Protein AF-A0A8T1HMR2-F1 (afdb_monomer)

Structure (mmCIF, N/CA/C/O backbone):
data_AF-A0A8T1HMR2-F1
#
_entry.id   AF-A0A8T1HMR2-F1
#
loop_
_atom_site.group_PDB
_atom_site.id
_atom_site.type_symbol
_atom_site.label_atom_id
_atom_site.label_alt_id
_atom_site.label_comp_id
_atom_site.label_asym_id
_atom_site.label_entity_id
_atom_site.label_seq_id
_atom_site.pdbx_PDB_ins_code
_atom_site.Cartn_x
_atom_site.Cartn_y
_atom_site.Cartn_z
_atom_site.occupancy
_atom_site.B_iso_or_equiv
_atom_site.auth_seq_id
_atom_site.auth_comp_id
_atom_site.auth_asym_id
_atom_site.auth_atom_id
_atom_site.pdbx_PDB_model_num
ATOM 1 N N . MET A 1 1 ? -12.612 29.087 -9.775 1.00 32.38 1 MET A N 1
ATOM 2 C CA . MET A 1 1 ? -11.719 28.476 -8.773 1.00 32.38 1 MET A CA 1
ATOM 3 C C . MET A 1 1 ? -12.578 27.485 -8.016 1.00 32.38 1 MET A C 1
ATOM 5 O O . MET A 1 1 ? -13.422 27.917 -7.247 1.00 32.38 1 MET A O 1
ATOM 9 N N . TYR A 1 2 ? -12.511 26.207 -8.384 1.00 26.27 2 TYR A N 1
ATOM 10 C CA . TYR A 1 2 ? -13.280 25.164 -7.705 1.00 26.27 2 TYR A CA 1
ATOM 11 C C . TYR A 1 2 ? -12.538 24.796 -6.417 1.00 26.27 2 TYR A C 1
ATOM 13 O O . TYR A 1 2 ? -11.319 24.617 -6.488 1.00 26.27 2 TYR A O 1
ATOM 21 N N . PRO A 1 3 ? -13.207 24.734 -5.257 1.00 32.47 3 PRO A N 1
ATOM 22 C CA . PRO A 1 3 ? -12.599 24.148 -4.076 1.00 32.47 3 PRO A CA 1
ATOM 23 C C . PRO A 1 3 ? -12.389 22.658 -4.361 1.00 32.47 3 PRO A C 1
ATOM 25 O O . PRO A 1 3 ? -13.329 21.954 -4.719 1.00 32.47 3 PRO A O 1
ATOM 28 N N . VAL A 1 4 ? -11.143 22.198 -4.274 1.00 31.17 4 VAL A N 1
ATOM 29 C CA . VAL A 1 4 ? -10.854 20.769 -4.173 1.00 31.17 4 VAL A CA 1
ATOM 30 C C . VAL A 1 4 ? -11.048 20.456 -2.700 1.00 31.17 4 VAL A C 1
ATOM 32 O O . VAL A 1 4 ? -10.196 20.798 -1.881 1.00 31.17 4 VAL A O 1
ATOM 35 N N . GLU A 1 5 ? -12.217 19.924 -2.350 1.00 33.12 5 GLU A N 1
ATOM 36 C CA . GLU A 1 5 ? -12.349 19.209 -1.088 1.00 33.12 5 GLU A CA 1
ATOM 37 C C . GLU A 1 5 ? -11.393 18.020 -1.193 1.00 33.12 5 GLU A C 1
ATOM 39 O O . GLU A 1 5 ? -11.460 17.229 -2.134 1.00 33.12 5 GLU A O 1
ATOM 44 N N . GLU A 1 6 ? -10.387 18.000 -0.323 1.00 37.88 6 GLU A N 1
ATOM 45 C CA . GLU A 1 6 ? -9.392 16.939 -0.267 1.00 37.88 6 GLU A CA 1
ATOM 46 C C . GLU A 1 6 ? -10.075 15.694 0.313 1.00 37.88 6 GLU A C 1
ATOM 48 O O . GLU A 1 6 ? -9.956 15.386 1.497 1.00 37.88 6 GLU A O 1
ATOM 53 N N . GLU A 1 7 ? -10.851 15.005 -0.527 1.00 39.31 7 GLU A N 1
ATOM 54 C CA . GLU A 1 7 ? -11.311 13.647 -0.261 1.00 39.31 7 GLU A CA 1
ATOM 55 C C . GLU A 1 7 ? -10.058 12.813 0.032 1.00 39.31 7 GLU A C 1
ATOM 57 O O . GLU A 1 7 ? -9.147 12.691 -0.795 1.00 39.31 7 GLU A O 1
ATOM 62 N N . SER A 1 8 ? -9.943 12.316 1.263 1.00 47.62 8 SER A N 1
ATOM 63 C CA . SER A 1 8 ? -8.761 11.581 1.709 1.00 47.62 8 SER A CA 1
ATOM 64 C C . SER A 1 8 ? -8.681 10.264 0.943 1.00 47.62 8 SER A C 1
ATOM 66 O O . SER A 1 8 ? -9.376 9.300 1.233 1.00 47.62 8 SER A O 1
ATOM 68 N N . THR A 1 9 ? -7.835 10.241 -0.081 1.00 55.88 9 THR A N 1
ATOM 69 C CA . THR A 1 9 ? -7.843 9.191 -1.107 1.00 55.88 9 THR A CA 1
ATOM 70 C C . THR A 1 9 ? -7.553 7.769 -0.581 1.00 55.88 9 THR A C 1
ATOM 72 O O . THR A 1 9 ? -8.000 6.808 -1.199 1.00 55.88 9 THR A O 1
ATOM 75 N N . SER A 1 10 ? -6.789 7.574 0.507 1.00 54.28 10 SER A N 1
ATOM 76 C CA . SER A 1 10 ? -6.792 6.341 1.334 1.00 54.28 10 SER A CA 1
ATOM 77 C C . SER A 1 10 ? -5.905 6.480 2.577 1.00 54.28 10 SER A C 1
ATOM 79 O O . SER A 1 10 ? -5.071 7.383 2.659 1.00 54.28 10 SER A O 1
ATOM 81 N N . LEU A 1 11 ? -6.063 5.558 3.530 1.00 52.25 11 LEU A N 1
ATOM 82 C CA . LEU A 1 11 ? -5.416 5.615 4.840 1.00 52.25 11 LEU A CA 1
ATOM 83 C C . LEU A 1 11 ? -4.024 4.949 4.898 1.00 52.25 11 LEU A C 1
ATOM 85 O O . LEU A 1 11 ? -3.113 5.473 5.538 1.00 52.25 11 LEU A O 1
ATOM 89 N N . ALA A 1 12 ? -3.825 3.824 4.208 1.00 59.06 12 ALA A N 1
ATOM 90 C CA . ALA A 1 12 ? -2.519 3.176 4.080 1.00 59.06 12 ALA A CA 1
ATOM 91 C C . ALA A 1 12 ? -1.995 3.361 2.652 1.00 59.06 12 ALA A C 1
ATOM 93 O O . ALA A 1 12 ? -2.598 2.849 1.711 1.00 59.06 12 ALA A O 1
ATOM 94 N N . ARG A 1 13 ? -0.898 4.120 2.503 1.00 61.53 13 ARG A N 1
ATOM 95 C CA . ARG A 1 13 ? -0.226 4.409 1.219 1.00 61.53 13 ARG A CA 1
ATOM 96 C C . ARG A 1 13 ? 1.303 4.386 1.354 1.00 61.53 13 ARG A C 1
ATOM 98 O O . ARG A 1 13 ? 1.930 5.450 1.382 1.00 61.53 13 ARG A O 1
ATOM 105 N N . PRO A 1 14 ? 1.947 3.215 1.443 1.00 59.09 14 PRO A N 1
ATOM 106 C CA . PRO A 1 14 ? 3.376 3.144 1.191 1.00 59.09 14 PRO A CA 1
ATOM 107 C C . PRO A 1 14 ? 3.654 3.600 -0.248 1.00 59.09 14 PRO A C 1
ATOM 109 O O . PRO A 1 14 ? 3.059 3.091 -1.194 1.00 59.09 14 PRO A O 1
ATOM 112 N N . ARG A 1 15 ? 4.541 4.585 -0.417 1.00 59.34 15 ARG A N 1
ATOM 113 C CA . ARG A 1 15 ? 4.993 5.046 -1.737 1.00 59.34 15 ARG A CA 1
ATOM 114 C C . ARG A 1 15 ? 6.299 4.354 -2.094 1.00 59.34 15 ARG A C 1
ATOM 116 O O . ARG A 1 15 ? 7.312 4.588 -1.437 1.00 59.34 15 ARG A O 1
ATOM 123 N N . THR A 1 16 ? 6.297 3.568 -3.161 1.00 61.66 16 THR A N 1
ATOM 124 C CA . THR A 1 16 ? 7.524 3.048 -3.778 1.00 61.66 16 THR A CA 1
ATOM 125 C C . THR A 1 16 ? 7.860 3.867 -5.016 1.00 61.66 16 THR A C 1
ATOM 127 O O . THR A 1 16 ? 6.967 4.442 -5.622 1.00 61.66 16 THR A O 1
ATOM 130 N N . ILE A 1 17 ? 9.126 3.919 -5.420 1.00 71.31 17 ILE A N 1
ATOM 131 C CA . ILE A 1 17 ? 9.538 4.604 -6.651 1.00 71.31 17 ILE A CA 1
ATOM 132 C C . ILE A 1 17 ? 9.933 3.534 -7.663 1.00 71.31 17 ILE A C 1
ATOM 134 O O . ILE A 1 17 ? 10.717 2.647 -7.320 1.00 71.31 17 ILE A O 1
ATOM 138 N N . ILE A 1 18 ? 9.415 3.618 -8.891 1.00 74.81 18 ILE A N 1
ATOM 139 C CA . ILE A 1 18 ? 9.816 2.703 -9.963 1.00 74.81 18 ILE A CA 1
ATOM 140 C C . ILE A 1 18 ? 11.331 2.713 -10.147 1.00 74.81 18 ILE A C 1
ATOM 142 O O . ILE A 1 18 ? 12.025 3.694 -9.880 1.00 74.81 18 ILE A O 1
ATOM 146 N N . ASP A 1 19 ? 11.842 1.584 -10.611 1.00 76.19 19 ASP A N 1
ATOM 147 C CA . ASP A 1 19 ? 13.252 1.370 -10.895 1.00 76.19 19 ASP A CA 1
ATOM 148 C C . ASP A 1 19 ? 14.231 1.391 -9.716 1.00 76.19 19 ASP A C 1
ATOM 150 O O . ASP A 1 19 ? 15.399 1.045 -9.917 1.00 76.19 19 ASP A O 1
ATOM 154 N N . LEU A 1 20 ? 13.760 1.655 -8.495 1.00 80.19 20 LEU A N 1
ATOM 155 C CA . LEU A 1 20 ? 14.555 1.580 -7.273 1.00 80.19 20 LEU A CA 1
ATOM 156 C C . LEU A 1 20 ? 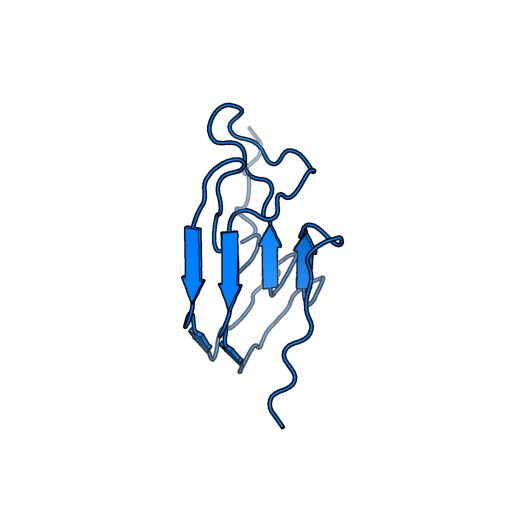14.249 0.314 -6.473 1.00 80.19 20 LEU A C 1
ATOM 158 O O . LEU A 1 20 ? 13.098 -0.093 -6.339 1.00 80.19 20 LEU A O 1
ATOM 162 N N . TYR A 1 21 ? 15.304 -0.286 -5.920 1.00 84.44 21 TYR A N 1
ATOM 163 C CA . TYR A 1 21 ? 15.176 -1.417 -5.008 1.00 84.44 21 TYR A CA 1
ATOM 164 C C . TYR A 1 21 ? 14.897 -0.943 -3.584 1.00 84.44 21 TYR A C 1
ATOM 166 O O . TYR A 1 21 ? 15.471 0.049 -3.131 1.00 84.44 21 TYR A O 1
ATOM 174 N N . GLY A 1 22 ? 14.046 -1.671 -2.868 1.00 83.12 22 GLY A N 1
ATOM 175 C CA . GLY A 1 22 ? 13.702 -1.350 -1.488 1.00 83.12 22 GLY A CA 1
ATOM 176 C C . GLY A 1 22 ? 12.906 -2.454 -0.805 1.00 83.12 22 GLY A C 1
ATOM 177 O O . GLY A 1 22 ? 12.536 -3.446 -1.426 1.00 83.12 22 GLY A O 1
ATOM 178 N N . SER A 1 23 ? 12.638 -2.264 0.483 1.00 86.06 23 SER A N 1
ATOM 179 C CA . SER A 1 23 ? 11.789 -3.153 1.273 1.00 86.06 23 SER A CA 1
ATOM 180 C C . SER A 1 23 ? 10.922 -2.328 2.220 1.00 86.06 23 SER A C 1
ATOM 182 O O . SER A 1 23 ? 11.386 -1.340 2.796 1.00 86.06 23 SER A O 1
ATOM 184 N N . ILE A 1 24 ? 9.660 -2.724 2.350 1.00 84.06 24 ILE A N 1
ATOM 185 C CA . ILE A 1 24 ? 8.706 -2.211 3.328 1.00 84.06 24 ILE A CA 1
ATOM 186 C C . ILE A 1 24 ? 8.204 -3.423 4.110 1.00 84.06 24 ILE A C 1
ATOM 188 O O . ILE A 1 24 ? 7.489 -4.257 3.565 1.00 84.06 24 ILE A O 1
ATOM 192 N N . THR A 1 25 ? 8.582 -3.523 5.381 1.00 90.81 25 THR A N 1
ATOM 193 C CA . THR A 1 25 ? 8.199 -4.640 6.256 1.00 90.81 25 THR A CA 1
ATOM 194 C C . THR A 1 25 ? 7.715 -4.132 7.612 1.00 90.81 25 THR A C 1
ATOM 196 O O . THR A 1 25 ? 8.182 -3.097 8.097 1.00 90.81 25 THR A O 1
ATOM 199 N N . GLY A 1 26 ? 6.747 -4.831 8.209 1.00 88.44 26 GLY A N 1
ATOM 200 C CA . GLY A 1 26 ? 6.307 -4.614 9.591 1.00 88.44 26 GLY A CA 1
ATOM 201 C C . GLY A 1 26 ? 5.405 -3.397 9.815 1.00 88.44 26 GLY A C 1
ATOM 202 O O . GLY A 1 26 ? 5.196 -2.989 10.961 1.00 88.44 26 GLY A O 1
ATOM 203 N N . ALA A 1 27 ? 4.871 -2.781 8.756 1.00 87.38 27 ALA A N 1
ATOM 204 C CA . ALA A 1 27 ? 3.953 -1.655 8.912 1.00 87.38 27 ALA A CA 1
ATOM 205 C C . ALA A 1 27 ? 2.602 -2.129 9.471 1.00 87.38 27 ALA A C 1
ATOM 207 O O . ALA A 1 27 ? 2.040 -3.127 9.020 1.00 87.38 27 ALA A O 1
ATOM 208 N N . THR A 1 28 ? 2.066 -1.390 10.444 1.00 90.06 28 THR A N 1
ATOM 209 C CA . THR A 1 28 ? 0.804 -1.723 11.114 1.00 90.06 28 THR A CA 1
ATOM 210 C C . THR A 1 28 ? -0.163 -0.545 11.069 1.00 90.06 28 THR A C 1
ATOM 212 O O . THR A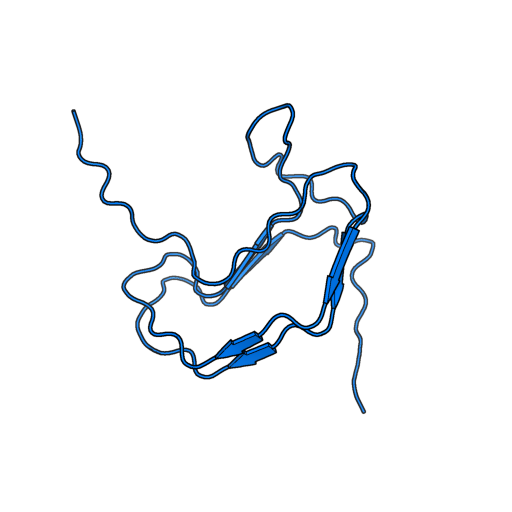 1 28 ? 0.166 0.549 11.524 1.00 90.06 28 THR A O 1
ATOM 215 N N . TYR A 1 29 ? -1.373 -0.792 10.570 1.00 87.88 29 TYR A N 1
ATOM 216 C CA . TYR A 1 29 ? -2.491 0.148 10.539 1.00 87.88 29 TYR A CA 1
ATOM 217 C C . TYR A 1 29 ? -3.658 -0.472 11.316 1.00 87.88 29 TYR A C 1
ATOM 219 O O . TYR A 1 29 ? -4.329 -1.382 10.831 1.00 87.88 29 TYR A O 1
ATOM 227 N N . THR A 1 30 ? -3.879 -0.019 12.549 1.00 93.56 30 THR A N 1
ATOM 228 C CA . THR A 1 30 ? -4.885 -0.577 13.471 1.00 93.56 30 THR A CA 1
ATOM 229 C C . THR A 1 30 ? -5.930 0.472 13.830 1.00 93.56 30 THR A C 1
ATOM 231 O O . THR A 1 30 ? -5.604 1.653 13.924 1.00 93.56 30 THR A O 1
ATOM 234 N N . ASP A 1 31 ? -7.182 0.041 13.987 1.00 93.50 31 ASP A N 1
ATOM 235 C CA . ASP A 1 31 ? -8.291 0.828 14.550 1.00 93.50 31 ASP A CA 1
ATOM 236 C C . ASP A 1 31 ? -8.556 2.171 13.849 1.00 93.50 31 ASP A C 1
ATOM 238 O O . ASP A 1 31 ? -8.929 3.177 14.457 1.00 93.50 31 ASP A O 1
ATOM 242 N N . ASN A 1 32 ? -8.368 2.193 12.531 1.00 87.94 32 ASN A N 1
ATOM 243 C CA . ASN A 1 32 ? -8.589 3.390 11.737 1.00 87.94 32 ASN A CA 1
ATOM 244 C C . ASN A 1 32 ? -10.072 3.566 11.390 1.00 87.94 32 ASN A C 1
ATOM 246 O O . ASN A 1 32 ? -10.738 2.631 10.942 1.00 87.94 32 ASN A O 1
ATOM 250 N N . THR A 1 33 ? -10.573 4.791 11.559 1.00 92.56 33 THR A N 1
ATOM 251 C CA . THR A 1 33 ? -11.929 5.180 11.150 1.00 92.56 33 THR A CA 1
ATOM 252 C C . THR A 1 33 ? -11.875 5.912 9.813 1.00 92.56 33 THR A C 1
ATOM 254 O O . THR A 1 33 ? -11.200 6.930 9.682 1.00 92.56 33 THR A O 1
ATOM 257 N N . LEU A 1 34 ? -12.592 5.389 8.826 1.00 91.62 34 LEU A N 1
ATOM 258 C CA . LEU A 1 34 ? -12.685 5.915 7.472 1.00 91.62 34 LEU A CA 1
ATOM 259 C C . LEU A 1 34 ? -13.901 6.831 7.343 1.00 91.62 34 LEU A C 1
ATOM 261 O O . LEU A 1 34 ? -14.975 6.535 7.870 1.00 91.62 34 LEU A O 1
ATOM 265 N N . SER A 1 35 ? -13.741 7.928 6.613 1.00 93.12 35 SER A N 1
ATOM 266 C CA . SER A 1 35 ? -14.819 8.876 6.349 1.00 93.12 35 SER A CA 1
ATOM 267 C C . SER A 1 35 ? -14.835 9.215 4.867 1.00 93.12 35 SER A C 1
ATOM 269 O O . SER A 1 35 ? -14.041 10.042 4.433 1.00 93.12 35 SER A O 1
ATOM 271 N N . ASN A 1 36 ? -15.745 8.578 4.126 1.00 91.69 36 ASN A N 1
ATOM 272 C CA . ASN A 1 36 ? -15.994 8.804 2.697 1.00 91.69 36 ASN A CA 1
ATOM 273 C C . ASN A 1 36 ? -14.738 8.687 1.821 1.00 91.69 36 ASN A C 1
ATOM 275 O O . ASN A 1 36 ? -14.517 9.486 0.921 1.00 91.69 36 ASN A O 1
ATOM 279 N N . VAL A 1 37 ? -13.896 7.689 2.090 1.00 87.12 37 VAL A N 1
ATOM 280 C CA . VAL A 1 37 ? -12.690 7.464 1.281 1.00 87.12 37 VAL A CA 1
ATOM 281 C C . VAL A 1 37 ? -13.015 6.619 0.048 1.00 87.12 37 VAL A C 1
ATOM 283 O O . VAL A 1 37 ? -13.832 5.704 0.116 1.00 87.12 37 VAL A O 1
ATOM 286 N N . GLU A 1 38 ? -12.332 6.858 -1.069 1.00 91.69 38 GLU A N 1
ATOM 287 C CA . GLU A 1 38 ? -12.493 6.028 -2.274 1.00 91.69 38 GLU A CA 1
ATOM 288 C C . GLU A 1 38 ? -12.061 4.575 -2.002 1.00 91.69 38 GLU A C 1
ATOM 290 O O . GLU A 1 38 ? -12.790 3.625 -2.269 1.00 91.69 38 GLU A O 1
ATOM 295 N N . ASN A 1 39 ? -10.887 4.398 -1.391 1.00 91.25 39 ASN A N 1
ATOM 296 C CA . ASN A 1 39 ? -10.321 3.091 -1.080 1.00 91.25 39 ASN A CA 1
ATOM 297 C C . ASN A 1 39 ? -9.861 3.041 0.376 1.00 91.25 39 ASN A C 1
ATOM 299 O O . ASN A 1 39 ? -9.104 3.907 0.823 1.00 91.25 39 ASN A O 1
ATOM 303 N N . ALA A 1 40 ? -10.243 2.002 1.119 1.00 89.94 40 ALA A N 1
ATOM 304 C CA . ALA A 1 40 ? -9.748 1.821 2.482 1.00 89.94 40 ALA A CA 1
ATOM 305 C C . ALA A 1 40 ? -8.236 1.506 2.509 1.00 89.94 40 ALA A C 1
ATOM 307 O O . ALA A 1 40 ? -7.498 2.052 3.334 1.00 89.94 40 ALA A O 1
ATOM 308 N N . ILE A 1 41 ? -7.761 0.669 1.579 1.00 91.62 41 ILE A N 1
ATOM 309 C CA . ILE A 1 41 ? -6.367 0.208 1.479 1.00 91.62 41 ILE A CA 1
ATOM 310 C C . ILE A 1 41 ? -5.857 0.452 0.054 1.00 91.62 41 ILE A C 1
ATOM 312 O O . ILE A 1 41 ? -6.529 0.065 -0.897 1.00 91.62 41 ILE A O 1
ATOM 316 N N . VAL A 1 42 ? -4.676 1.063 -0.115 1.00 88.88 42 VAL A N 1
ATOM 317 C CA . VAL A 1 42 ? -4.073 1.250 -1.450 1.00 88.88 42 VAL A CA 1
ATOM 318 C C . VAL A 1 42 ? -2.593 0.887 -1.459 1.00 88.88 42 VAL A C 1
ATOM 320 O O . VAL A 1 42 ? -1.806 1.435 -0.686 1.00 88.88 42 VAL A O 1
ATOM 323 N N . PHE A 1 43 ? -2.195 0.031 -2.400 1.00 85.62 43 PHE A N 1
ATOM 324 C CA . PHE A 1 43 ? -0.787 -0.236 -2.700 1.00 85.62 43 PHE A CA 1
ATOM 325 C C . PHE A 1 43 ? -0.512 -0.015 -4.183 1.00 85.62 43 PHE A C 1
ATOM 327 O O . PHE A 1 43 ? -0.921 -0.823 -5.009 1.00 85.62 43 PHE A O 1
ATOM 334 N N . TYR A 1 44 ? 0.214 1.056 -4.509 1.00 86.69 44 TYR A N 1
ATOM 335 C CA . TYR A 1 44 ? 0.636 1.382 -5.873 1.00 86.69 44 TYR A CA 1
ATOM 336 C C . TYR A 1 44 ? 2.158 1.371 -5.975 1.00 86.69 44 TYR A C 1
ATOM 338 O O . TYR A 1 44 ? 2.835 2.154 -5.301 1.00 86.69 44 TYR A O 1
ATOM 346 N N . LEU A 1 45 ? 2.687 0.462 -6.804 1.00 84.19 45 LEU A N 1
ATOM 347 C CA . LEU A 1 45 ? 4.129 0.231 -6.959 1.00 84.19 45 LEU A CA 1
ATOM 348 C C . LEU A 1 45 ? 4.733 0.834 -8.242 1.00 84.19 45 LEU A C 1
ATOM 350 O O . LEU A 1 45 ? 5.786 0.412 -8.730 1.00 84.19 45 LEU A O 1
ATOM 354 N N . ASP A 1 46 ? 4.055 1.824 -8.805 1.00 86.44 46 ASP A N 1
ATOM 355 C CA . ASP A 1 46 ? 4.281 2.368 -10.144 1.00 86.44 46 ASP A CA 1
ATOM 356 C C . ASP A 1 46 ? 4.547 3.887 -10.148 1.00 86.44 46 ASP A C 1
ATOM 358 O O . ASP A 1 46 ? 4.521 4.528 -11.197 1.00 86.44 46 ASP A O 1
ATOM 362 N N . TYR A 1 47 ? 4.831 4.496 -8.991 1.00 83.88 47 TYR A N 1
ATOM 363 C CA . TYR A 1 47 ? 5.119 5.931 -8.931 1.00 83.88 47 TYR A CA 1
ATOM 364 C C . TYR A 1 47 ? 6.493 6.274 -9.525 1.00 83.88 47 TYR A C 1
ATOM 366 O O . TYR A 1 47 ? 7.534 5.787 -9.077 1.00 83.88 47 TYR A O 1
ATOM 374 N N . SER A 1 48 ? 6.511 7.196 -10.484 1.00 82.19 48 SER A N 1
ATOM 375 C CA . SER A 1 48 ? 7.719 7.736 -11.103 1.00 82.19 48 SER A CA 1
ATOM 376 C C . SER A 1 48 ? 8.104 9.076 -10.497 1.00 82.19 48 SER A C 1
ATOM 378 O O . SER A 1 48 ? 7.391 10.069 -10.624 1.00 82.19 48 SER A O 1
ATOM 380 N N . LYS A 1 49 ? 9.283 9.150 -9.864 1.00 81.50 49 LYS A N 1
ATOM 381 C CA . LYS A 1 49 ? 9.796 10.425 -9.333 1.00 81.50 49 LYS A CA 1
ATOM 382 C C . LYS A 1 49 ? 10.196 11.392 -10.449 1.00 81.50 49 LYS A C 1
ATOM 384 O O . LYS A 1 49 ? 10.077 12.598 -10.258 1.00 81.50 49 LYS A O 1
ATOM 389 N N . SER A 1 50 ? 10.683 10.882 -11.580 1.00 83.44 50 SER A N 1
ATOM 390 C CA . SER A 1 50 ? 11.076 11.711 -12.724 1.00 83.44 50 SER A CA 1
ATOM 391 C C . SER A 1 50 ? 9.874 12.308 -13.448 1.00 83.44 50 SER A C 1
ATOM 393 O O . SER A 1 50 ? 9.966 13.434 -13.922 1.00 83.44 50 SER A O 1
ATOM 395 N N . GLU A 1 51 ? 8.757 11.580 -13.515 1.00 83.75 51 GLU A N 1
ATOM 396 C CA . GLU A 1 51 ? 7.536 12.048 -14.185 1.00 83.75 51 GLU A CA 1
ATOM 397 C C . GLU A 1 51 ? 6.545 12.707 -13.213 1.00 83.75 51 GLU A C 1
ATOM 399 O O . GLU A 1 51 ? 5.659 13.444 -13.636 1.00 83.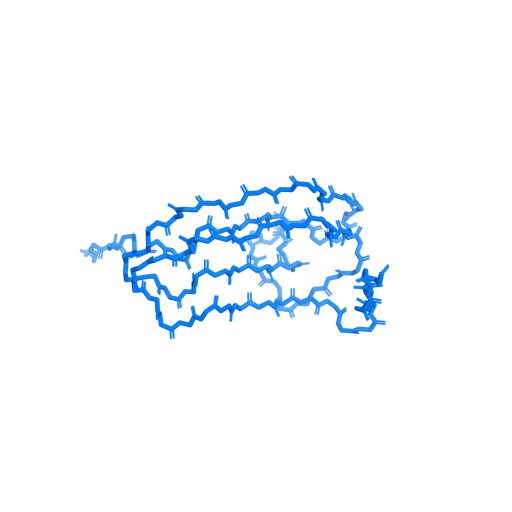75 51 GLU A O 1
ATOM 404 N N . GLY A 1 52 ? 6.699 12.474 -11.906 1.00 83.31 52 GLY A N 1
ATOM 405 C CA . GLY A 1 52 ? 5.814 13.003 -10.865 1.00 83.31 52 GLY A CA 1
ATOM 406 C C . GLY A 1 52 ? 4.420 12.368 -10.851 1.00 83.31 52 GLY A C 1
ATOM 407 O O . GLY A 1 52 ? 3.518 12.912 -10.217 1.00 83.31 52 GLY A O 1
ATOM 408 N N . VAL A 1 53 ? 4.234 11.243 -11.547 1.00 83.81 53 VAL A N 1
ATOM 409 C CA . VAL A 1 53 ? 2.943 10.568 -11.750 1.00 83.81 53 VAL A CA 1
ATOM 410 C C . VAL A 1 53 ? 3.065 9.052 -11.565 1.00 83.81 53 VAL A C 1
ATOM 412 O O . VAL A 1 53 ? 4.168 8.503 -11.540 1.00 83.81 53 VAL A O 1
ATOM 415 N N . TYR A 1 54 ? 1.922 8.384 -11.417 1.00 85.06 54 TYR A N 1
ATOM 416 C CA . TYR A 1 54 ? 1.802 6.925 -11.482 1.00 85.06 54 TYR A CA 1
ATOM 417 C C . TYR A 1 54 ? 1.781 6.486 -12.947 1.00 85.06 54 TYR A C 1
ATOM 419 O O . TYR A 1 54 ? 1.058 7.074 -13.754 1.00 85.06 54 TYR A O 1
ATOM 427 N N . THR A 1 55 ? 2.603 5.503 -13.305 1.00 88.06 55 THR A N 1
ATOM 428 C CA . THR A 1 55 ? 2.807 5.112 -14.709 1.00 88.06 55 THR A CA 1
ATOM 429 C C . THR A 1 55 ? 1.816 4.056 -15.199 1.00 88.06 55 THR A C 1
ATOM 431 O O . THR A 1 55 ? 1.742 3.799 -16.399 1.00 88.06 55 THR A O 1
ATOM 434 N N . GLY A 1 56 ? 1.081 3.407 -14.293 1.00 85.25 56 GLY A N 1
ATOM 435 C CA . GLY A 1 56 ? 0.272 2.217 -14.556 1.00 85.25 56 GLY A CA 1
ATOM 436 C C . GLY A 1 56 ? 1.092 0.927 -14.692 1.00 85.25 56 GLY A C 1
ATOM 437 O O . GLY A 1 56 ? 0.517 -0.151 -14.824 1.00 85.25 56 GLY A O 1
ATOM 438 N N . GLY A 1 57 ? 2.428 1.013 -14.662 1.00 85.81 57 GLY A N 1
ATOM 439 C CA . GLY A 1 57 ? 3.351 -0.110 -14.814 1.00 85.81 57 GLY A CA 1
ATOM 440 C C . GLY A 1 57 ? 4.125 -0.382 -13.529 1.00 85.81 57 GLY A C 1
ATOM 441 O O . GLY A 1 57 ? 5.248 0.099 -13.364 1.00 85.81 57 GLY A O 1
ATOM 442 N N . ALA A 1 58 ? 3.540 -1.160 -12.618 1.00 84.31 58 ALA A N 1
ATOM 443 C CA . ALA A 1 58 ? 4.206 -1.538 -11.373 1.00 84.31 58 ALA A CA 1
ATOM 444 C C . ALA A 1 58 ? 5.445 -2.411 -11.637 1.00 84.31 58 ALA A C 1
ATOM 446 O O . ALA A 1 58 ? 5.428 -3.305 -12.483 1.00 84.31 58 ALA A O 1
ATOM 447 N N . THR A 1 59 ? 6.520 -2.178 -10.877 1.00 82.19 59 THR A N 1
ATOM 448 C CA . THR A 1 59 ? 7.758 -2.978 -10.959 1.00 82.19 59 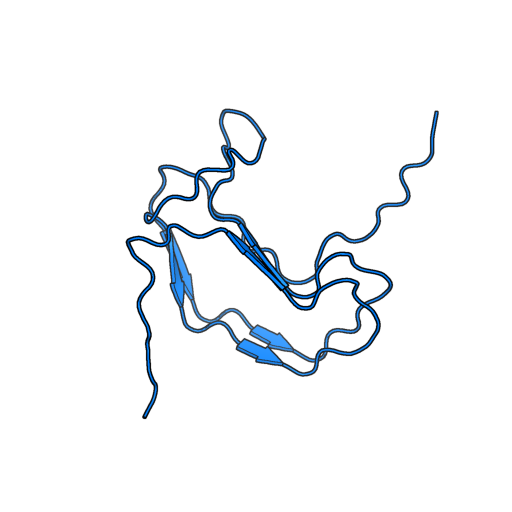THR A CA 1
ATOM 449 C C . THR A 1 59 ? 7.905 -3.912 -9.756 1.00 82.19 59 THR A C 1
ATOM 451 O O . THR A 1 59 ? 7.286 -3.711 -8.717 1.00 82.19 59 THR A O 1
ATOM 454 N N . SER A 1 60 ? 8.757 -4.931 -9.875 1.00 77.44 60 SER A N 1
ATOM 455 C CA . SER A 1 60 ? 9.030 -5.937 -8.836 1.00 77.44 60 SER A CA 1
ATOM 456 C C . SER A 1 60 ? 10.266 -5.627 -7.979 1.00 77.44 60 SER A C 1
ATOM 458 O O . SER A 1 60 ? 10.912 -6.538 -7.468 1.00 77.44 60 SER A O 1
ATOM 460 N N . LYS A 1 61 ? 10.678 -4.357 -7.900 1.00 84.50 61 LYS A N 1
ATOM 461 C CA . LYS A 1 61 ? 11.946 -3.972 -7.255 1.00 84.50 61 LYS A CA 1
ATOM 462 C C . LYS A 1 61 ? 11.804 -3.655 -5.768 1.00 84.50 61 LYS A C 1
ATOM 464 O O . LYS A 1 61 ? 12.808 -3.654 -5.058 1.00 84.50 61 LYS A O 1
ATOM 469 N N . VAL A 1 62 ? 10.583 -3.415 -5.296 1.00 83.06 62 VAL A N 1
ATOM 470 C CA . VAL A 1 62 ? 10.300 -3.232 -3.872 1.00 83.06 62 VAL A CA 1
ATOM 471 C C . VAL A 1 62 ? 9.538 -4.430 -3.337 1.00 83.06 62 VAL A C 1
ATOM 473 O O . VAL A 1 62 ? 8.495 -4.798 -3.871 1.00 83.06 62 VAL A O 1
ATOM 476 N N . GLU A 1 63 ? 10.068 -5.015 -2.271 1.00 84.81 63 GLU A N 1
ATOM 477 C CA . GLU A 1 63 ? 9.411 -6.077 -1.521 1.00 84.81 63 GLU A CA 1
ATOM 478 C C . GLU A 1 63 ? 8.529 -5.465 -0.424 1.00 84.81 63 GLU A C 1
ATOM 480 O O . GLU A 1 63 ? 8.973 -4.586 0.317 1.00 84.81 63 GLU A O 1
ATOM 485 N N . ILE A 1 64 ? 7.274 -5.908 -0.331 1.00 84.31 64 ILE A N 1
ATOM 486 C CA . ILE A 1 64 ? 6.338 -5.497 0.720 1.00 84.31 64 ILE A CA 1
ATOM 487 C C . ILE A 1 64 ? 5.898 -6.756 1.465 1.00 84.31 64 ILE A C 1
ATOM 489 O O . ILE A 1 64 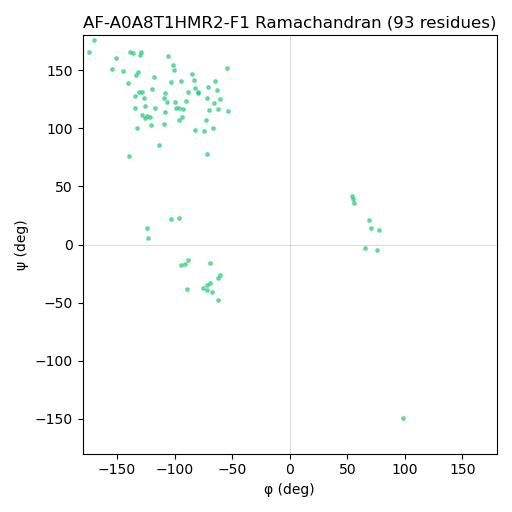? 5.170 -7.573 0.903 1.00 84.31 64 ILE A O 1
ATOM 493 N N . THR A 1 65 ? 6.334 -6.914 2.713 1.00 87.06 65 THR A N 1
ATOM 494 C CA . THR A 1 65 ? 6.008 -8.076 3.559 1.00 87.06 65 THR A CA 1
ATOM 495 C C . THR A 1 65 ? 5.481 -7.637 4.923 1.00 87.06 65 THR A C 1
ATOM 497 O O . THR A 1 65 ? 5.604 -6.477 5.309 1.00 87.06 65 THR A O 1
ATOM 500 N N . ASP A 1 66 ? 4.871 -8.561 5.669 1.00 89.06 66 ASP A N 1
ATOM 501 C CA . ASP A 1 66 ? 4.536 -8.377 7.091 1.00 89.06 66 ASP A CA 1
ATOM 502 C C . ASP A 1 66 ? 3.696 -7.123 7.396 1.00 89.06 66 ASP A C 1
ATOM 504 O O . ASP A 1 66 ? 3.914 -6.422 8.387 1.00 89.06 66 ASP A O 1
ATOM 508 N N . ILE A 1 67 ? 2.733 -6.812 6.524 1.00 88.31 67 ILE A N 1
ATOM 509 C CA . ILE A 1 67 ? 1.826 -5.676 6.704 1.00 88.31 67 ILE A CA 1
ATOM 510 C C . ILE A 1 67 ? 0.587 -6.127 7.470 1.00 88.31 67 ILE A C 1
ATOM 512 O O . ILE A 1 67 ? -0.133 -7.023 7.034 1.00 88.31 67 ILE A O 1
ATOM 516 N N . THR A 1 68 ? 0.302 -5.466 8.592 1.00 90.06 68 THR A N 1
ATOM 517 C CA . THR A 1 68 ? -0.903 -5.723 9.388 1.00 90.06 68 THR A CA 1
ATOM 518 C C . THR A 1 68 ? -1.899 -4.585 9.221 1.00 90.06 68 THR A C 1
ATOM 520 O O . TH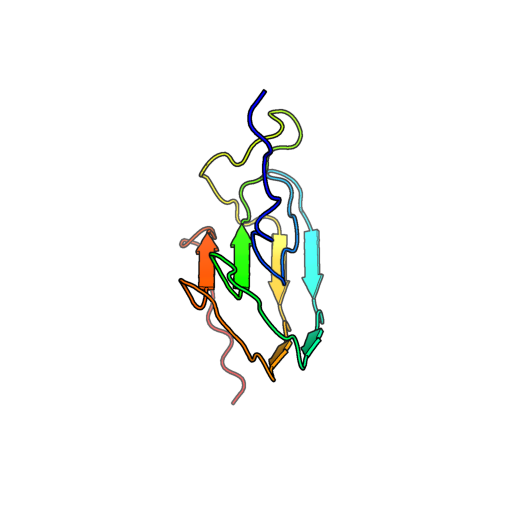R A 1 68 ? -1.599 -3.434 9.535 1.00 90.06 68 THR A O 1
ATOM 523 N N . ILE A 1 69 ? -3.112 -4.907 8.772 1.00 91.81 69 ILE A N 1
ATOM 524 C CA . ILE A 1 69 ? -4.239 -3.970 8.721 1.00 91.81 69 ILE A CA 1
ATOM 525 C C . ILE A 1 69 ? -5.406 -4.604 9.473 1.00 91.81 69 ILE A C 1
ATOM 527 O O . ILE A 1 69 ? -5.854 -5.692 9.118 1.00 91.81 69 ILE A O 1
ATOM 531 N N . SER A 1 70 ? -5.883 -3.958 10.536 1.00 93.00 70 SER A N 1
ATOM 532 C CA . SER A 1 70 ? -6.970 -4.495 11.366 1.00 93.00 70 SER A CA 1
ATOM 533 C C . SER A 1 70 ? -7.806 -3.388 12.010 1.00 93.00 70 SER A C 1
ATOM 535 O O . SER A 1 70 ? -7.382 -2.237 12.075 1.00 93.00 70 SER A O 1
ATOM 537 N N . GLY A 1 71 ? -9.027 -3.718 12.441 1.00 93.69 71 GLY A N 1
ATOM 538 C CA . GLY A 1 71 ? -9.908 -2.767 13.132 1.00 93.69 71 GLY A CA 1
ATOM 539 C C . GLY A 1 71 ? -10.450 -1.624 12.261 1.00 93.69 71 GLY A C 1
ATOM 540 O O . GLY A 1 71 ? -10.838 -0.589 12.795 1.00 93.69 71 GLY A O 1
ATOM 541 N N . LEU A 1 72 ? -10.480 -1.774 10.929 1.00 93.00 72 LEU A N 1
ATOM 542 C CA . LEU A 1 72 ? -11.062 -0.752 10.051 1.00 93.00 72 LEU A CA 1
ATOM 543 C C . LEU A 1 72 ? -12.563 -0.580 10.326 1.00 93.00 72 LEU A C 1
ATOM 545 O O . LEU A 1 72 ? -13.310 -1.556 10.395 1.00 93.00 72 LEU A O 1
ATOM 549 N N . SER A 1 73 ? -13.001 0.671 10.443 1.00 94.25 73 SER A N 1
ATOM 550 C CA . SER A 1 73 ? -14.406 1.054 10.627 1.00 94.25 73 SER A CA 1
ATOM 551 C C . SER A 1 73 ? -14.757 2.285 9.784 1.00 94.25 73 SER A C 1
ATOM 553 O O . SER A 1 73 ? -13.859 2.959 9.288 1.00 94.25 73 SER A O 1
ATOM 555 N N . GLY A 1 74 ? -16.046 2.595 9.603 1.00 94.06 74 GLY A N 1
ATOM 556 C CA . GLY A 1 74 ? -16.501 3.765 8.833 1.00 94.06 74 GLY A CA 1
ATOM 557 C C . GLY A 1 74 ? -16.910 3.451 7.387 1.00 94.06 74 GLY A C 1
ATOM 558 O O . GLY A 1 74 ? -17.426 2.363 7.128 1.00 94.06 74 GLY A O 1
ATOM 559 N N . THR A 1 75 ? -16.737 4.409 6.467 1.00 92.00 75 THR A N 1
ATOM 560 C CA . THR A 1 75 ? -17.203 4.312 5.066 1.00 92.00 75 THR A CA 1
ATOM 561 C C . THR A 1 75 ? -16.066 4.410 4.047 1.00 92.00 75 THR A C 1
ATOM 563 O O . THR A 1 75 ? -15.212 5.294 4.133 1.00 92.00 75 THR A O 1
ATOM 566 N N . ALA A 1 76 ? -16.090 3.502 3.068 1.00 94.44 76 ALA A N 1
ATOM 567 C CA . ALA A 1 76 ? -15.253 3.531 1.875 1.00 94.44 76 ALA A CA 1
ATOM 568 C C . ALA A 1 76 ? -16.033 2.994 0.665 1.00 94.44 76 ALA A C 1
ATOM 570 O O . ALA A 1 76 ? -16.869 2.103 0.846 1.00 94.44 76 ALA A O 1
ATOM 571 N N . ASP A 1 77 ? -15.738 3.486 -0.540 1.00 94.44 77 ASP A N 1
ATOM 572 C CA . ASP A 1 77 ? -16.357 2.970 -1.771 1.00 94.44 77 ASP A CA 1
ATOM 573 C C . ASP A 1 77 ? -15.825 1.570 -2.117 1.00 94.44 77 ASP A C 1
ATOM 575 O O . ASP A 1 77 ? -16.587 0.678 -2.499 1.00 94.44 77 ASP A O 1
ATOM 579 N N . ALA A 1 78 ? -14.525 1.346 -1.909 1.00 92.94 78 ALA A N 1
ATOM 580 C CA . ALA A 1 78 ? -13.865 0.057 -2.066 1.00 92.94 78 ALA A CA 1
ATOM 581 C C . ALA A 1 78 ? -12.977 -0.295 -0.861 1.00 92.94 78 ALA A C 1
ATOM 583 O O . ALA A 1 78 ? -12.390 0.556 -0.189 1.00 92.94 78 ALA A O 1
ATOM 584 N N . ILE A 1 79 ? -12.861 -1.597 -0.578 1.00 89.75 79 ILE A N 1
ATOM 585 C CA . ILE A 1 79 ? -12.041 -2.094 0.539 1.00 89.75 79 ILE A CA 1
ATOM 586 C C . ILE A 1 79 ? -10.547 -2.012 0.193 1.00 89.75 79 ILE A C 1
ATOM 588 O O . ILE A 1 79 ? -9.730 -1.704 1.059 1.00 89.75 79 ILE A O 1
ATOM 592 N N . TYR A 1 80 ? -10.165 -2.274 -1.055 1.00 91.06 80 TYR A N 1
ATOM 593 C CA . TYR A 1 80 ? -8.772 -2.185 -1.478 1.00 91.06 80 TYR A CA 1
ATOM 594 C C . TYR A 1 80 ? -8.633 -1.911 -2.977 1.00 91.06 80 TYR A C 1
ATOM 596 O O . TYR A 1 80 ? -9.449 -2.382 -3.768 1.00 91.06 80 TYR A O 1
ATOM 604 N N . ASP A 1 81 ? -7.534 -1.249 -3.342 1.00 90.75 81 ASP A N 1
ATOM 605 C CA . ASP A 1 81 ? -7.004 -1.174 -4.706 1.00 90.75 81 ASP A CA 1
ATOM 606 C C . ASP A 1 81 ? -5.485 -1.423 -4.677 1.00 90.75 81 ASP A C 1
ATOM 608 O O . ASP A 1 81 ? -4.725 -0.722 -4.001 1.00 90.75 81 ASP A O 1
ATOM 612 N N . ILE A 1 82 ? -5.039 -2.494 -5.331 1.00 87.94 82 ILE A N 1
ATOM 613 C CA . ILE A 1 82 ? -3.658 -2.982 -5.257 1.00 87.94 82 ILE A CA 1
ATOM 614 C C . ILE A 1 82 ? -3.128 -3.163 -6.677 1.00 87.94 82 ILE A C 1
ATOM 616 O O . ILE A 1 82 ? -3.529 -4.085 -7.388 1.00 87.94 82 ILE A O 1
ATOM 620 N N . LEU A 1 83 ? -2.168 -2.317 -7.052 1.00 88.31 83 LEU A N 1
ATOM 621 C CA . LEU A 1 83 ? -1.437 -2.382 -8.312 1.00 88.31 83 LEU A CA 1
ATOM 622 C C . LEU A 1 83 ? 0.010 -2.819 -8.060 1.00 88.31 83 LEU A C 1
ATOM 624 O O . LEU A 1 83 ? 0.861 -2.043 -7.616 1.00 88.31 83 LEU A O 1
ATOM 628 N N . VAL A 1 84 ? 0.282 -4.082 -8.381 1.00 86.06 84 VAL A N 1
ATOM 629 C CA . VAL A 1 84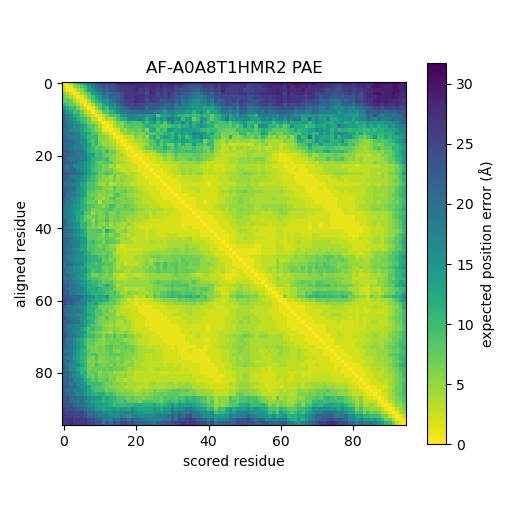 ? 1.584 -4.750 -8.240 1.00 86.06 84 VAL A CA 1
ATOM 630 C C . VAL A 1 84 ? 1.964 -5.455 -9.543 1.00 86.06 84 VAL A C 1
ATOM 632 O O . VAL A 1 84 ? 1.109 -5.712 -10.390 1.00 86.06 84 VAL A O 1
ATOM 635 N N . ASN A 1 85 ? 3.243 -5.803 -9.710 1.00 86.50 85 ASN A N 1
ATOM 636 C CA . ASN A 1 85 ? 3.659 -6.659 -10.819 1.00 86.50 85 ASN A CA 1
ATOM 637 C C . ASN A 1 85 ? 3.195 -8.106 -10.566 1.00 86.50 85 ASN A C 1
ATOM 639 O O . ASN A 1 85 ? 3.769 -8.800 -9.727 1.00 86.50 85 ASN A O 1
ATOM 643 N N . ALA A 1 86 ? 2.184 -8.555 -11.313 1.00 84.12 86 ALA A N 1
ATOM 644 C CA . ALA A 1 86 ? 1.580 -9.880 -11.174 1.00 84.12 86 ALA A CA 1
ATOM 645 C C . ALA A 1 86 ? 2.561 -11.045 -11.407 1.00 84.12 86 ALA A C 1
ATOM 647 O O . ALA A 1 86 ? 2.371 -12.111 -10.826 1.00 84.12 86 ALA A O 1
ATOM 648 N N . ASP A 1 87 ? 3.627 -10.844 -12.188 1.00 84.69 87 ASP A N 1
ATOM 649 C CA . ASP A 1 87 ? 4.590 -11.901 -12.537 1.00 84.69 87 ASP A CA 1
ATOM 650 C C . ASP A 1 87 ? 5.446 -12.361 -11.347 1.00 84.69 87 ASP A C 1
ATOM 652 O O . ASP A 1 87 ? 6.094 -13.406 -11.405 1.00 84.69 87 ASP A O 1
ATOM 656 N N . VAL A 1 88 ? 5.475 -11.577 -10.266 1.00 80.88 88 VAL A N 1
ATOM 657 C CA . VAL A 1 88 ? 6.332 -11.820 -9.095 1.00 80.88 88 VAL A CA 1
ATOM 658 C C . VAL A 1 88 ? 5.554 -11.927 -7.784 1.00 80.88 88 VAL A C 1
ATOM 660 O O . VAL A 1 88 ? 6.163 -12.008 -6.718 1.00 80.88 88 VAL A O 1
ATOM 663 N N . VAL A 1 89 ? 4.217 -11.904 -7.832 1.00 80.69 89 VAL A N 1
ATOM 664 C CA . VAL A 1 89 ? 3.393 -12.054 -6.628 1.00 80.69 89 VAL A CA 1
ATOM 665 C C . VAL A 1 89 ? 3.504 -13.492 -6.126 1.00 80.69 89 VAL A C 1
ATOM 667 O O . VAL A 1 89 ? 3.081 -14.435 -6.791 1.00 80.69 89 VAL A O 1
ATOM 670 N N . GLY A 1 90 ? 4.073 -13.654 -4.933 1.00 75.56 90 GLY A N 1
ATOM 671 C CA . GLY A 1 90 ? 4.135 -14.926 -4.220 1.00 75.56 90 GLY A CA 1
ATOM 672 C C . GLY A 1 90 ? 3.064 -15.022 -3.135 1.00 75.56 90 GLY A C 1
ATOM 673 O O . GLY A 1 90 ? 2.678 -14.024 -2.531 1.00 75.56 90 GLY A O 1
ATOM 674 N N . HIS A 1 91 ? 2.601 -16.239 -2.850 1.00 66.19 91 HIS A N 1
ATOM 675 C CA . HIS A 1 91 ? 1.787 -16.509 -1.667 1.00 66.19 91 HIS A CA 1
ATOM 676 C C . HIS A 1 91 ? 2.695 -16.953 -0.521 1.00 66.19 91 HIS A C 1
ATOM 678 O O . HIS A 1 91 ? 3.310 -18.016 -0.606 1.00 66.19 91 HIS A O 1
ATOM 684 N N . HIS A 1 92 ? 2.741 -16.179 0.562 1.00 57.84 92 HIS A N 1
ATOM 685 C CA . HIS A 1 92 ? 3.274 -16.661 1.832 1.00 57.84 92 HIS A CA 1
ATOM 686 C C . HIS A 1 92 ? 2.098 -17.194 2.657 1.00 57.84 92 HIS A C 1
ATOM 688 O O . HIS A 1 92 ? 1.216 -16.437 3.054 1.00 57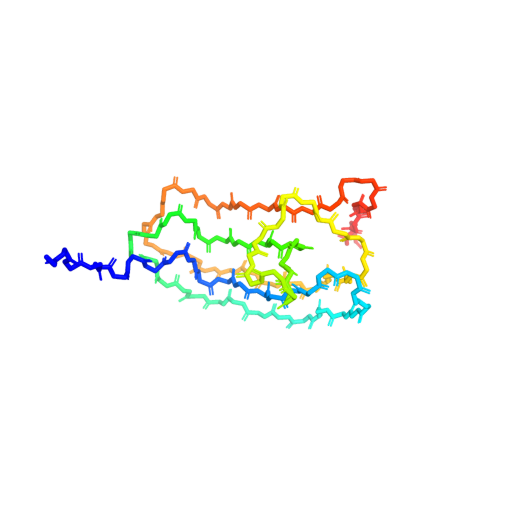.84 92 HIS A O 1
ATOM 694 N N . SER A 1 93 ? 2.020 -18.515 2.835 1.00 51.75 93 SER A N 1
ATOM 695 C CA . SER A 1 93 ? 1.045 -19.124 3.742 1.00 51.75 93 SER A CA 1
ATOM 6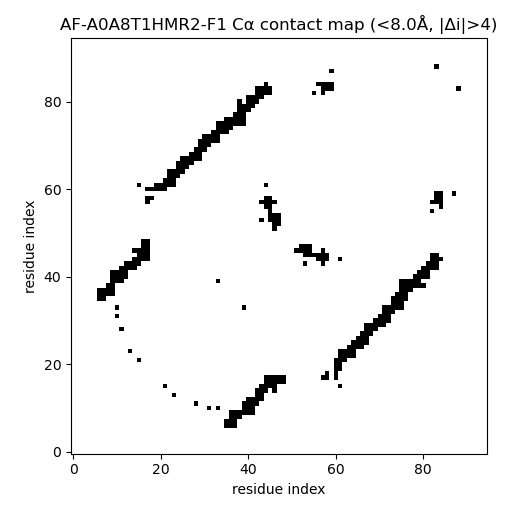96 C C . SER A 1 93 ? 1.726 -19.387 5.077 1.00 51.75 93 SER A C 1
ATOM 698 O O . SER A 1 93 ? 2.530 -20.319 5.167 1.00 51.75 93 SER A O 1
ATOM 700 N N . ASP A 1 94 ? 1.390 -18.607 6.096 1.00 57.84 94 ASP A N 1
ATOM 701 C CA . ASP A 1 94 ? 1.763 -18.918 7.472 1.00 57.84 94 ASP A CA 1
ATOM 702 C C . ASP A 1 94 ? 0.858 -20.063 7.940 1.00 57.84 94 ASP A C 1
ATOM 704 O O . ASP A 1 94 ? -0.322 -19.873 8.239 1.00 57.84 94 ASP A O 1
ATOM 708 N N . ARG A 1 95 ? 1.384 -21.289 7.864 1.00 39.19 95 ARG A N 1
ATOM 709 C CA . ARG A 1 95 ? 0.793 -22.465 8.510 1.00 39.19 95 ARG A CA 1
ATOM 710 C C . ARG A 1 95 ? 1.349 -22.616 9.914 1.00 39.19 95 ARG A C 1
ATOM 712 O O . ARG A 1 95 ? 2.584 -22.489 10.051 1.00 39.19 95 ARG A O 1
#

Solvent-accessible surface area (backbone atoms only — not comparable to full-atom values): 5931 Å² total; per-residue (Å²): 135,78,84,78,75,81,65,55,63,50,80,46,68,72,81,44,50,49,97,42,76,52,75,48,67,67,50,74,52,67,66,47,77,40,74,71,15,57,21,49,32,40,41,51,31,18,29,32,81,92,77,73,44,71,71,87,60,33,46,82,46,53,50,78,46,68,68,46,76,46,64,74,45,76,41,52,80,33,72,63,50,76,46,64,36,74,94,71,70,75,87,85,79,92,124

Secondary structure (DSSP, 8-state):
----------SB-PEEETT--EEEE--EEESPEEEEEEEEEEEEEEEETTTTEE-S---SSEEEE--EEE--EEEEEEEEEEE--GGG-------

Nearest PDB structures (foldseek):
  1nhc-assembly6_F  TM=8.314E-01  e=4.310E-02  Aspergillus niger
  4dmu-assembly5_I  TM=1.388E-01  e=6.391E+00  unclassified

Radius of gyration: 14.83 Å; Cα contacts (8 Å, |Δi|>4): 184; chains: 1; bounding box: 32×51×29 Å

Organism: NCBI:txid29920

Sequence (95 aa):
MYPVEEESTSLARPRTIIDLYGSITGATYTDNTLSNVENAIVFYLDYSKSEGVYTGGATSKVEITDITISGLSGTADAIYDILVNADVVGHHSDR

InterPro domains:
  IPR000743 Glycoside hydrolase, family 28 [PF00295] (13-80)
  IPR011050 Pectin lyase fold/virulence factor [SSF51126] (15-84)
  IPR012334 Pectin lyase fold [G3DSA:2.160.20.10] (6-89)
  IPR050434 Glycosyl hydrolase family 28, fungi [PTHR31884] (8-89)

Foldseek 3Di:
DDDPPPQPQEDDEDDAEPPAAEEAAQAEAEQDEHEAHQEHEEYQQQQHPVVRDRPLDHDPRYYYYHYYYYNYHYDYNYHYDYRHDPVPDDDDDDD

pLDDT: mean 78.41, std 17.56, range [26.27, 94.44]

Mean predicted aligned error: 8.07 Å